Protein AF-A0A7G7MGU1-F1 (afdb_monomer)

InterPro domains:
  IPR058593 ARB_07466-like, C-terminal domain [PF26571] (42-136)

Radius of gyration: 18.81 Å; Cα contacts (8 Å, |Δi|>4): 233; chains: 1; bounding box: 53×34×57 Å

Solvent-accessible surface area (backbone atoms only — not comparable to full-atom values): 7732 Å² total; per-residue (Å²): 136,53,77,65,59,58,51,50,57,49,53,53,49,53,52,51,51,51,52,53,49,53,53,50,53,49,52,50,38,16,56,49,26,53,65,57,72,57,71,38,42,85,68,30,39,73,67,48,42,56,40,50,48,51,54,26,22,76,59,34,32,80,45,45,47,22,58,42,100,64,86,77,94,58,44,21,69,75,11,29,24,38,37,40,43,37,52,71,78,55,36,57,62,49,50,51,51,49,60,78,38,19,84,83,50,45,42,51,34,39,34,43,66,39,27,38,29,66,82,86,54,80,40,84,53,79,88,64,80,45,57,70,70,26,23,62,54,25,39,35,40,31,42,60,136

Structure (mmCIF, N/CA/C/O backbone):
data_AF-A0A7G7MGU1-F1
#
_entry.id   AF-A0A7G7MGU1-F1
#
loop_
_atom_site.group_PDB
_atom_site.id
_atom_site.type_symbol
_atom_site.label_atom_id
_atom_site.label_alt_id
_atom_site.label_comp_id
_atom_site.label_asym_id
_atom_site.label_entity_id
_atom_site.label_seq_id
_atom_site.pdbx_PDB_ins_code
_atom_site.Cartn_x
_atom_site.Cartn_y
_atom_site.Cartn_z
_atom_site.occupancy
_atom_site.B_iso_or_equiv
_atom_site.auth_seq_id
_atom_site.auth_comp_id
_atom_site.auth_asym_id
_atom_site.auth_atom_id
_atom_site.pdbx_PDB_model_num
ATOM 1 N N . MET A 1 1 ? -35.091 -1.666 36.656 1.00 62.09 1 MET A N 1
ATOM 2 C CA . MET A 1 1 ? -33.717 -1.698 36.131 1.00 62.09 1 MET A CA 1
ATOM 3 C C . MET A 1 1 ? -32.799 -1.870 37.314 1.00 62.09 1 MET A C 1
ATOM 5 O O . MET A 1 1 ? -32.982 -1.204 38.328 1.00 62.09 1 MET A O 1
ATOM 9 N N . THR A 1 2 ? -31.935 -2.863 37.231 1.00 81.75 2 THR A N 1
ATOM 10 C CA . THR A 1 2 ? -30.908 -3.178 38.214 1.00 81.75 2 THR A CA 1
ATOM 11 C C . THR A 1 2 ? -29.668 -2.333 37.938 1.00 81.75 2 THR A C 1
ATOM 13 O O . THR A 1 2 ? -29.418 -1.943 36.799 1.00 81.75 2 THR A O 1
ATOM 16 N N . LEU A 1 3 ? -28.852 -2.112 38.969 1.00 77.50 3 LEU A N 1
ATOM 17 C CA . LEU A 1 3 ? -27.570 -1.413 38.837 1.00 77.50 3 LEU A CA 1
ATOM 18 C C . LEU A 1 3 ? -26.648 -2.056 37.779 1.00 77.50 3 LEU A C 1
ATOM 20 O O . LEU A 1 3 ? -25.832 -1.361 37.185 1.00 77.50 3 LEU A O 1
ATOM 24 N N . GLY A 1 4 ? -26.788 -3.363 37.524 1.00 84.75 4 GLY A N 1
ATOM 25 C CA . GLY A 1 4 ? -26.038 -4.074 36.484 1.00 84.75 4 GLY A CA 1
ATOM 26 C C . GLY A 1 4 ? -26.492 -3.734 35.061 1.00 84.75 4 GLY A C 1
ATOM 27 O O . GLY A 1 4 ? -25.652 -3.529 34.193 1.00 84.75 4 GLY A O 1
ATOM 28 N N . GLU A 1 5 ? -27.800 -3.595 34.828 1.00 87.12 5 GLU A N 1
ATOM 29 C CA . GLU A 1 5 ? -28.341 -3.187 33.519 1.00 87.12 5 GLU A CA 1
ATOM 30 C C . GLU A 1 5 ? -27.956 -1.736 33.181 1.00 87.12 5 GLU A C 1
ATOM 32 O O . GLU A 1 5 ? -27.625 -1.427 32.040 1.00 87.12 5 GLU A O 1
ATOM 37 N N . GLU A 1 6 ? -27.937 -0.846 34.179 1.00 84.56 6 GLU A N 1
ATOM 38 C CA . GLU A 1 6 ? -27.508 0.548 33.995 1.00 84.56 6 GLU A CA 1
ATOM 39 C C . GLU A 1 6 ? -26.000 0.676 33.729 1.00 84.56 6 GLU A C 1
ATOM 41 O O . GLU A 1 6 ? -25.585 1.544 32.961 1.00 84.56 6 GLU A O 1
ATOM 46 N N . GLN A 1 7 ? -25.172 -0.174 34.346 1.00 87.50 7 GLN A N 1
ATOM 47 C CA . GLN A 1 7 ? -23.732 -0.224 34.070 1.00 87.50 7 GLN A CA 1
ATOM 48 C C . GLN A 1 7 ? -23.443 -0.765 32.670 1.00 87.50 7 GLN A C 1
ATOM 50 O O . GLN A 1 7 ? -22.620 -0.188 31.962 1.00 87.50 7 GLN A O 1
ATOM 55 N N . GLN A 1 8 ? -24.150 -1.815 32.249 1.00 89.88 8 GLN A N 1
ATOM 56 C CA . GLN A 1 8 ? -24.001 -2.376 30.910 1.00 89.88 8 GLN A CA 1
ATOM 57 C C . GLN A 1 8 ? -24.387 -1.357 29.828 1.00 89.88 8 GLN A C 1
ATOM 59 O O . GLN A 1 8 ? -23.616 -1.133 28.901 1.00 89.88 8 GLN A O 1
ATOM 64 N N . ALA A 1 9 ? -25.522 -0.669 29.982 1.00 89.31 9 ALA A N 1
ATOM 65 C CA . ALA A 1 9 ? -25.958 0.336 29.012 1.00 89.31 9 ALA A CA 1
ATOM 66 C C . ALA A 1 9 ? -24.961 1.503 28.867 1.00 89.31 9 ALA A C 1
ATOM 68 O O . ALA A 1 9 ? -24.797 2.050 27.778 1.00 89.31 9 ALA A O 1
ATOM 69 N N . ARG A 1 10 ? -24.271 1.885 29.953 1.00 91.81 10 ARG A N 1
ATOM 70 C CA . ARG A 1 10 ? -23.209 2.904 29.905 1.00 91.81 10 ARG A CA 1
ATOM 71 C C . ARG A 1 10 ? -21.971 2.404 29.168 1.00 91.81 10 ARG A C 1
ATOM 73 O O . ARG A 1 10 ? -21.460 3.131 28.330 1.00 91.81 10 ARG A O 1
ATOM 80 N N . GLN A 1 11 ? -21.540 1.171 29.433 1.00 91.44 11 GLN A N 1
ATOM 81 C CA . GLN A 1 11 ? -20.396 0.570 28.742 1.00 91.44 11 GLN A CA 1
ATOM 82 C C . GLN A 1 11 ? -20.648 0.428 27.237 1.00 91.44 11 GLN A C 1
ATOM 84 O O . GLN A 1 11 ? -19.766 0.716 26.435 1.00 91.44 11 GLN A O 1
ATOM 89 N N . GLU A 1 12 ? -21.857 0.028 26.842 1.00 92.31 12 GLU A N 1
ATOM 90 C CA . GLU A 1 12 ? -22.245 -0.063 25.430 1.00 92.31 12 GLU A CA 1
ATOM 91 C C . GLU A 1 12 ? -22.270 1.317 24.754 1.00 92.31 12 GLU A C 1
ATOM 93 O O . GLU A 1 12 ? -21.811 1.451 23.620 1.00 92.31 12 GLU A O 1
ATOM 98 N N . ALA A 1 13 ? -22.749 2.354 25.449 1.00 89.88 13 ALA A N 1
ATOM 99 C CA . ALA A 1 13 ? -22.741 3.724 24.936 1.00 89.88 13 ALA A CA 1
ATOM 100 C C . ALA A 1 13 ? -21.317 4.286 24.788 1.00 89.88 13 ALA A C 1
ATOM 102 O O . ALA A 1 13 ? -21.002 4.874 23.756 1.00 89.88 13 ALA A O 1
ATOM 103 N N . GLU A 1 14 ? -20.449 4.059 25.777 1.00 93.12 14 GLU A N 1
ATOM 104 C CA . GLU A 1 14 ? -19.037 4.461 25.732 1.00 93.12 14 GLU A CA 1
ATOM 105 C C . GLU A 1 14 ? -18.284 3.741 24.602 1.00 93.12 14 GLU A C 1
ATOM 107 O O . GLU A 1 14 ? -17.536 4.372 23.858 1.00 93.12 14 GLU A O 1
ATOM 112 N N . ALA A 1 15 ? -18.524 2.438 24.412 1.00 91.25 15 ALA A N 1
ATOM 113 C CA . ALA A 1 15 ? -17.935 1.677 23.310 1.00 91.25 15 ALA A CA 1
ATOM 114 C C . ALA A 1 15 ? -18.427 2.163 21.936 1.00 91.25 15 ALA A C 1
ATOM 116 O O . ALA A 1 15 ? -17.639 2.252 20.995 1.00 91.25 15 ALA A O 1
ATOM 117 N N . ALA A 1 16 ? -19.713 2.506 21.811 1.00 90.81 16 ALA A N 1
ATOM 118 C CA . ALA A 1 16 ? -20.268 3.052 20.575 1.00 90.81 16 ALA A CA 1
ATOM 119 C C . ALA A 1 16 ? -19.703 4.445 20.251 1.00 90.81 16 ALA A C 1
ATOM 121 O O . ALA A 1 16 ? -19.433 4.739 19.086 1.00 90.81 16 ALA A O 1
ATOM 122 N N . GLU A 1 17 ? -19.498 5.292 21.262 1.00 90.19 17 GLU A N 1
ATOM 123 C CA . GLU A 1 17 ? -18.868 6.603 21.094 1.00 90.19 17 GLU A CA 1
ATOM 124 C C . GLU A 1 17 ? -17.395 6.471 20.686 1.00 90.19 17 GLU A C 1
ATOM 126 O O . GLU A 1 17 ? -16.969 7.136 19.743 1.00 90.19 17 GLU A O 1
ATOM 131 N N . ALA A 1 18 ? -16.647 5.557 21.315 1.00 90.06 18 ALA A N 1
ATOM 132 C CA . ALA A 1 18 ? -15.265 5.260 20.940 1.00 90.06 18 ALA A CA 1
ATOM 133 C C . ALA A 1 18 ? -15.160 4.758 19.490 1.00 90.06 18 ALA A C 1
ATOM 135 O O . ALA A 1 18 ? -14.387 5.305 18.708 1.00 90.06 18 ALA A O 1
ATOM 136 N N . ALA A 1 19 ? -16.003 3.800 19.089 1.00 88.88 19 ALA A N 1
ATOM 137 C CA . ALA A 1 19 ? -16.029 3.297 17.715 1.00 88.88 19 ALA A CA 1
ATOM 138 C C . ALA A 1 19 ? -16.399 4.392 16.695 1.00 88.88 19 ALA A C 1
ATOM 140 O O . ALA A 1 19 ? -15.856 4.442 15.592 1.00 88.88 19 ALA A O 1
ATOM 141 N N . ALA A 1 20 ? -17.314 5.298 17.055 1.00 88.75 20 ALA A N 1
ATOM 142 C CA . ALA A 1 20 ? -17.668 6.430 16.204 1.00 88.75 20 ALA A CA 1
ATOM 143 C C . ALA A 1 20 ? -16.529 7.456 16.086 1.00 88.75 20 ALA A C 1
ATOM 145 O O . ALA A 1 20 ? -16.387 8.075 15.029 1.00 88.75 20 ALA A O 1
ATOM 146 N N . ALA A 1 21 ? -15.734 7.651 17.141 1.00 89.31 21 ALA A N 1
ATOM 147 C CA . ALA A 1 21 ? -14.552 8.506 17.106 1.00 89.31 21 ALA A CA 1
ATOM 148 C C . ALA A 1 21 ? -13.460 7.901 16.210 1.00 89.31 21 ALA A C 1
ATOM 150 O O . ALA A 1 21 ? -12.982 8.582 15.307 1.00 89.31 21 ALA A O 1
ATOM 151 N N . GLU A 1 22 ? -13.159 6.609 16.371 1.00 86.38 22 GLU A N 1
ATOM 152 C CA . GLU A 1 22 ? -12.195 5.888 15.527 1.00 86.38 22 GLU A CA 1
ATOM 153 C C . GLU A 1 22 ? -12.582 5.934 14.041 1.00 86.38 22 GLU A C 1
ATOM 155 O O . GLU A 1 22 ? -11.744 6.214 13.184 1.00 86.38 22 GLU A O 1
ATOM 160 N N . ALA A 1 23 ? -13.867 5.739 13.722 1.00 85.19 23 ALA A N 1
ATOM 161 C CA . ALA A 1 23 ? -14.356 5.816 12.345 1.00 85.19 23 ALA A CA 1
ATOM 162 C C . ALA A 1 23 ? -14.182 7.216 11.729 1.00 85.19 23 ALA A C 1
ATOM 164 O O . ALA A 1 23 ? -13.846 7.337 10.550 1.00 85.19 23 ALA A O 1
ATOM 165 N N . ARG A 1 24 ? -14.391 8.278 12.518 1.00 88.88 24 ARG A N 1
ATOM 166 C CA . ARG A 1 24 ? -14.170 9.662 12.066 1.00 88.88 24 ARG A CA 1
ATOM 167 C C . ARG A 1 24 ? -12.691 9.946 11.840 1.00 88.88 24 ARG A C 1
ATOM 169 O O . ARG A 1 24 ? -12.346 10.526 10.818 1.00 88.88 24 ARG A O 1
ATOM 176 N N . GLU A 1 25 ? -11.823 9.508 12.748 1.00 86.38 25 GLU A N 1
ATOM 177 C CA . GLU A 1 25 ? -10.373 9.646 12.584 1.00 86.38 25 GLU A CA 1
ATOM 178 C C . GLU A 1 25 ? -9.860 8.873 11.358 1.00 86.38 25 GLU A C 1
ATOM 180 O O . GLU A 1 25 ? -8.965 9.339 10.652 1.00 86.38 25 GLU A O 1
ATOM 185 N N . GLU A 1 26 ? -10.428 7.701 11.059 1.00 84.88 26 GLU A N 1
ATOM 186 C CA . GLU A 1 26 ? -10.117 6.955 9.839 1.00 84.88 26 GLU A CA 1
ATOM 187 C C . GLU A 1 26 ? -10.582 7.690 8.572 1.00 84.88 26 GLU A C 1
ATOM 189 O O . GLU A 1 26 ? -9.833 7.761 7.594 1.00 84.88 26 GLU A O 1
ATOM 194 N N . GLU A 1 27 ? -11.783 8.273 8.579 1.00 84.94 27 GLU A N 1
ATOM 195 C CA . GLU A 1 27 ? -12.283 9.098 7.474 1.00 84.94 27 GLU A CA 1
ATOM 196 C C . GLU A 1 27 ? -11.392 10.328 7.240 1.00 84.94 27 GLU A C 1
ATOM 198 O O . GLU A 1 27 ? -11.014 10.612 6.100 1.00 84.94 27 GLU A O 1
ATOM 203 N N . GLU A 1 28 ? -10.990 11.016 8.310 1.00 86.06 28 GLU A N 1
ATOM 204 C CA . GLU A 1 28 ? -10.070 12.153 8.244 1.00 86.06 28 GLU A CA 1
ATOM 205 C C . GLU A 1 28 ? -8.685 11.744 7.721 1.00 86.06 28 GLU A C 1
ATOM 207 O O . GLU A 1 28 ? -8.139 12.429 6.852 1.00 86.06 28 GLU A O 1
ATOM 212 N N . ARG A 1 29 ? -8.132 10.601 8.161 1.00 86.38 29 ARG A N 1
ATOM 213 C CA . ARG A 1 29 ? -6.883 10.046 7.602 1.00 86.38 29 ARG A CA 1
ATOM 214 C C . ARG A 1 29 ? -7.004 9.759 6.113 1.00 86.38 29 ARG A C 1
ATOM 216 O O . ARG A 1 29 ? -6.131 10.155 5.344 1.00 86.38 29 ARG A O 1
ATOM 223 N N . ARG A 1 30 ? -8.089 9.110 5.679 1.00 88.75 30 ARG A N 1
ATOM 224 C CA . ARG A 1 30 ? -8.346 8.846 4.252 1.00 88.75 30 ARG A CA 1
ATOM 225 C C . ARG A 1 30 ? -8.404 10.151 3.461 1.00 88.75 30 ARG A C 1
ATOM 227 O O . ARG A 1 30 ? -7.695 10.286 2.464 1.00 88.75 30 ARG A O 1
ATOM 234 N N . ALA A 1 31 ? -9.148 11.145 3.942 1.00 85.19 31 ALA A N 1
ATOM 235 C CA . ALA A 1 31 ? -9.228 12.458 3.305 1.00 85.19 31 ALA A CA 1
ATOM 236 C C . ALA A 1 31 ? -7.860 13.167 3.226 1.00 85.19 31 ALA A C 1
ATOM 238 O O . ALA A 1 31 ? -7.505 13.697 2.172 1.00 85.19 31 ALA A O 1
ATOM 239 N N . SER A 1 32 ? -7.072 13.135 4.305 1.00 86.06 32 SER A N 1
ATOM 240 C CA . SER A 1 32 ? -5.721 13.709 4.352 1.00 86.06 32 SER A CA 1
ATOM 241 C C . SER A 1 32 ? -4.766 13.005 3.382 1.00 86.06 32 SER A C 1
ATOM 243 O O . SER A 1 32 ? -4.114 13.660 2.570 1.00 86.06 32 SER A O 1
ATOM 245 N N . SER A 1 33 ? -4.750 11.669 3.385 1.00 85.81 33 SER A N 1
ATOM 246 C CA . SER A 1 33 ? -3.908 10.867 2.488 1.00 85.81 33 SER A CA 1
ATOM 247 C C . SER A 1 33 ? -4.231 11.109 1.008 1.00 85.81 33 SER A C 1
ATOM 249 O O . SER A 1 33 ? -3.332 11.163 0.169 1.00 85.81 33 SER A O 1
ATOM 251 N N . CYS A 1 34 ? -5.503 11.350 0.671 1.00 85.06 34 CYS A N 1
ATOM 252 C CA . CYS A 1 34 ? -5.896 11.776 -0.669 1.00 85.06 34 CYS A CA 1
ATOM 253 C C . CYS A 1 34 ? -5.346 13.150 -1.044 1.00 85.06 34 CYS A C 1
ATOM 255 O O . CYS A 1 34 ? -5.003 13.385 -2.202 1.00 85.06 34 CYS A O 1
ATOM 257 N N . ALA A 1 35 ? -5.274 14.061 -0.076 1.00 84.25 35 ALA A N 1
ATOM 258 C CA . ALA A 1 35 ? -4.794 15.420 -0.276 1.00 84.25 35 ALA A CA 1
ATOM 259 C C . ALA A 1 35 ? -3.257 15.529 -0.301 1.00 84.25 35 ALA A C 1
ATOM 261 O O . ALA A 1 35 ? -2.743 16.599 -0.624 1.00 84.25 35 ALA A O 1
ATOM 262 N N . ALA A 1 36 ? -2.519 14.446 -0.022 1.00 80.69 36 ALA 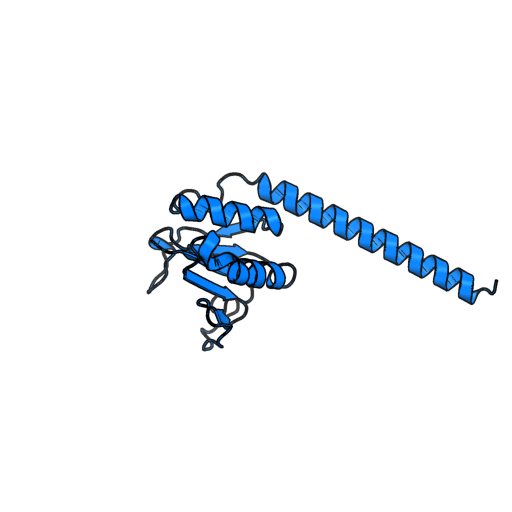A N 1
ATOM 263 C CA . ALA A 1 36 ? -1.054 14.422 0.078 1.00 80.69 36 ALA A CA 1
ATOM 264 C C . ALA A 1 36 ? -0.293 14.626 -1.255 1.00 80.69 36 ALA A C 1
ATOM 266 O O . ALA A 1 36 ? 0.926 14.470 -1.306 1.00 80.69 36 ALA A O 1
ATOM 267 N N . GLY A 1 37 ? -0.978 14.991 -2.344 1.00 82.94 37 GLY A N 1
ATOM 268 C CA . GLY A 1 37 ? -0.341 15.365 -3.611 1.00 82.94 37 GLY A CA 1
ATOM 269 C C . GLY A 1 37 ? 0.398 14.209 -4.288 1.00 82.94 37 GLY A C 1
ATOM 270 O O . GLY A 1 37 ? -0.047 13.065 -4.235 1.00 82.94 37 GLY A O 1
ATOM 271 N N . ASP A 1 38 ? 1.516 14.499 -4.941 1.00 84.50 38 ASP A N 1
ATOM 272 C CA . ASP A 1 38 ? 2.318 13.561 -5.739 1.00 84.50 38 ASP A CA 1
ATOM 273 C C . ASP A 1 38 ? 3.505 12.947 -4.978 1.00 84.50 38 ASP A C 1
ATOM 275 O O . ASP A 1 38 ? 4.296 12.216 -5.571 1.00 84.50 38 ASP A O 1
ATOM 279 N N . SER A 1 39 ? 3.623 13.193 -3.669 1.00 87.19 39 SER A N 1
ATOM 280 C CA . SER A 1 39 ? 4.709 12.638 -2.854 1.00 87.19 39 SER A CA 1
ATOM 281 C C . SER A 1 39 ? 4.734 11.108 -2.916 1.00 87.19 39 SER A C 1
ATOM 283 O O . SER A 1 39 ? 3.742 10.454 -2.584 1.00 87.19 39 SER A O 1
ATOM 285 N N . GLY A 1 40 ? 5.872 10.549 -3.337 1.00 85.62 40 GLY A N 1
ATOM 286 C CA . GLY A 1 40 ? 6.056 9.113 -3.562 1.00 85.62 40 GLY A CA 1
ATOM 287 C C . GLY A 1 40 ? 5.740 8.642 -4.987 1.00 85.62 40 GLY A C 1
ATOM 288 O O . GLY A 1 40 ? 6.046 7.495 -5.317 1.00 85.62 40 GLY A O 1
ATOM 289 N N . PHE A 1 41 ? 5.173 9.506 -5.836 1.00 91.06 41 PHE A N 1
ATOM 290 C CA . PHE A 1 41 ? 4.750 9.219 -7.213 1.00 91.06 41 PHE A CA 1
ATOM 291 C C . PHE A 1 41 ? 5.523 10.016 -8.276 1.00 91.06 41 PHE A C 1
ATOM 293 O O . PHE A 1 41 ? 5.269 9.867 -9.467 1.00 91.06 41 PHE A O 1
ATOM 300 N N . GLU A 1 42 ? 6.483 10.855 -7.894 1.00 88.12 42 GLU A N 1
ATOM 301 C CA . GLU A 1 42 ? 7.051 11.907 -8.752 1.00 88.12 42 GLU A CA 1
ATOM 302 C C . GLU A 1 42 ? 7.723 11.384 -10.033 1.00 88.12 42 GLU A C 1
ATOM 304 O O . GLU A 1 42 ? 7.890 12.120 -11.005 1.00 88.12 42 GLU A O 1
ATOM 309 N N . THR A 1 43 ? 8.151 10.121 -10.033 1.00 89.31 43 THR A N 1
ATOM 310 C CA . THR A 1 43 ? 8.880 9.498 -11.149 1.00 89.31 43 THR A CA 1
ATOM 311 C C . THR A 1 43 ? 8.371 8.102 -11.513 1.00 89.31 43 THR A C 1
ATOM 313 O O . THR A 1 43 ? 9.014 7.408 -12.300 1.00 89.31 43 THR A O 1
ATOM 316 N N . VAL A 1 44 ? 7.227 7.678 -10.964 1.00 92.62 44 VAL A N 1
ATOM 317 C CA . VAL A 1 44 ? 6.607 6.405 -11.363 1.00 92.62 44 VAL A CA 1
ATOM 318 C C . VAL A 1 44 ? 5.901 6.545 -12.714 1.00 92.62 44 VAL A C 1
ATOM 320 O O . VAL A 1 44 ? 5.663 7.653 -13.201 1.00 92.62 44 VAL A O 1
ATOM 323 N N . GLN A 1 45 ? 5.583 5.420 -13.350 1.00 92.75 45 GLN A N 1
ATOM 324 C CA . GLN A 1 45 ? 4.837 5.439 -14.605 1.00 92.75 45 GLN A CA 1
ATOM 325 C C . GLN A 1 45 ? 3.407 5.985 -14.406 1.00 92.75 45 GLN A C 1
ATOM 327 O O . GLN A 1 45 ? 2.822 5.779 -13.344 1.00 92.75 45 GLN A O 1
ATOM 332 N N . PRO A 1 46 ? 2.786 6.628 -15.417 1.00 88.00 46 PRO A N 1
ATOM 333 C CA . PRO A 1 46 ? 1.469 7.253 -15.255 1.00 88.00 46 PRO A CA 1
ATOM 334 C C . PRO A 1 46 ? 0.373 6.320 -14.716 1.00 88.00 46 PRO A C 1
ATOM 336 O O . PRO A 1 46 ? -0.357 6.706 -13.809 1.00 88.00 46 PRO A O 1
ATOM 339 N N . GLY A 1 47 ? 0.292 5.078 -15.213 1.00 88.25 47 GLY A N 1
ATOM 340 C CA . GLY A 1 47 ? -0.693 4.099 -14.726 1.00 88.25 47 GLY A CA 1
ATOM 341 C C . GLY A 1 47 ? -0.484 3.702 -13.259 1.00 88.25 47 GLY A C 1
ATOM 342 O O . GLY A 1 47 ? -1.449 3.456 -12.537 1.00 88.25 47 GLY A O 1
ATOM 343 N N . VAL A 1 48 ? 0.767 3.729 -12.790 1.00 95.62 48 VAL A N 1
ATOM 344 C CA . VAL A 1 48 ? 1.132 3.458 -11.391 1.00 95.62 48 VAL A CA 1
ATOM 345 C C . VAL A 1 48 ? 0.673 4.591 -10.479 1.00 95.62 48 VAL A C 1
ATOM 347 O O . VAL A 1 48 ? 0.195 4.328 -9.376 1.00 95.62 48 VAL A O 1
ATOM 350 N N . THR A 1 49 ? 0.758 5.844 -10.935 1.00 94.06 49 THR A N 1
ATOM 351 C CA . THR A 1 49 ? 0.261 7.002 -10.178 1.00 94.06 49 THR A CA 1
ATOM 352 C C . THR A 1 49 ? -1.241 6.907 -9.924 1.00 94.06 49 THR A C 1
ATOM 354 O O . THR A 1 49 ? -1.676 7.139 -8.794 1.00 94.06 49 THR A O 1
ATOM 357 N N . ASP A 1 50 ? -2.033 6.532 -10.930 1.00 93.12 50 ASP A N 1
ATOM 358 C CA . ASP A 1 50 ? -3.492 6.437 -10.795 1.00 93.12 50 ASP A CA 1
ATOM 359 C C . ASP A 1 50 ? -3.892 5.330 -9.807 1.00 93.12 50 ASP A C 1
ATOM 361 O O . ASP A 1 50 ? -4.624 5.581 -8.842 1.00 93.12 50 ASP A O 1
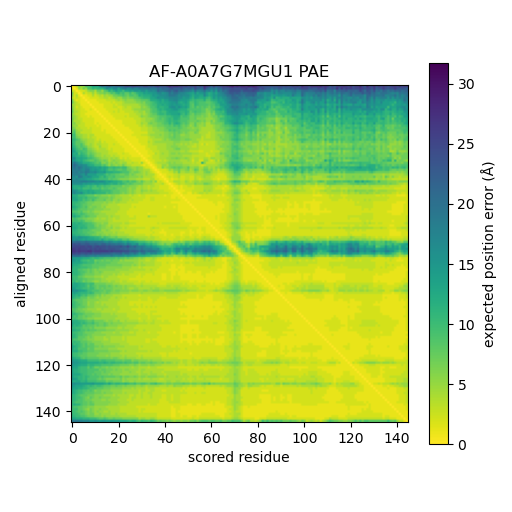ATOM 365 N N . ALA A 1 51 ? -3.357 4.119 -9.989 1.00 95.69 51 ALA A N 1
ATOM 366 C CA . ALA A 1 51 ? -3.634 2.994 -9.099 1.00 95.69 51 ALA A CA 1
ATOM 367 C C . ALA A 1 51 ? -3.120 3.244 -7.672 1.00 95.69 51 ALA A C 1
ATOM 369 O O . ALA A 1 51 ? -3.823 3.000 -6.689 1.00 95.69 51 ALA A O 1
ATOM 370 N N . GLY A 1 52 ? -1.909 3.785 -7.547 1.00 95.75 52 GLY A N 1
ATOM 371 C CA . GLY A 1 52 ? -1.308 4.134 -6.269 1.00 95.75 52 GLY A CA 1
ATOM 372 C C . GLY A 1 52 ? -2.071 5.222 -5.521 1.00 95.75 52 GLY A C 1
ATOM 373 O O . GLY A 1 52 ? -2.252 5.110 -4.309 1.00 95.75 52 GLY A O 1
ATOM 374 N N . THR A 1 53 ? -2.583 6.233 -6.229 1.00 94.62 53 THR A N 1
ATOM 375 C CA . THR A 1 53 ? -3.435 7.272 -5.635 1.00 94.62 53 THR A CA 1
ATOM 376 C C . THR A 1 53 ? -4.727 6.672 -5.100 1.00 94.62 53 THR A C 1
ATOM 378 O O . THR A 1 53 ? -5.121 7.000 -3.982 1.00 94.62 53 THR A O 1
ATOM 381 N N . GLU A 1 54 ? -5.363 5.762 -5.848 1.00 95.31 54 GLU A N 1
ATOM 382 C CA . GLU A 1 54 ? -6.574 5.072 -5.394 1.00 95.31 54 GLU A CA 1
ATOM 383 C C . GLU A 1 54 ? -6.323 4.284 -4.100 1.00 95.31 54 GLU A C 1
ATOM 385 O O . GLU A 1 54 ? -7.070 4.438 -3.129 1.00 95.31 54 GLU A O 1
ATOM 390 N N . LEU A 1 55 ? -5.261 3.473 -4.068 1.00 96.88 55 LEU A N 1
ATOM 391 C CA . LEU A 1 55 ? -4.896 2.675 -2.895 1.00 96.88 55 LEU A CA 1
ATOM 392 C C . LEU A 1 55 ? -4.555 3.568 -1.696 1.00 96.88 55 LEU A C 1
ATOM 394 O O . LEU A 1 55 ? -5.074 3.349 -0.600 1.00 96.88 55 LEU A O 1
ATOM 398 N N . ARG A 1 56 ? -3.747 4.612 -1.913 1.00 95.62 56 ARG A N 1
ATOM 399 C CA . ARG A 1 56 ? -3.365 5.575 -0.875 1.00 95.62 56 ARG A CA 1
ATOM 400 C C . ARG A 1 56 ? -4.596 6.209 -0.232 1.00 95.62 56 ARG A C 1
ATOM 402 O O . ARG A 1 56 ? -4.767 6.135 0.981 1.00 95.62 56 ARG A O 1
ATOM 409 N N . CYS A 1 57 ? -5.472 6.753 -1.074 1.00 94.06 57 CYS A N 1
ATOM 410 C CA . CYS A 1 57 ? -6.725 7.393 -0.695 1.00 94.06 57 CYS A CA 1
ATOM 411 C C . CYS A 1 57 ? -7.653 6.487 0.110 1.00 94.06 57 CYS A C 1
ATOM 413 O O . CYS A 1 57 ? -8.166 6.861 1.164 1.00 94.06 57 CYS A O 1
ATOM 415 N N . ARG A 1 58 ? -7.915 5.291 -0.425 1.00 94.19 58 ARG A N 1
ATOM 416 C CA . ARG A 1 58 ? -8.912 4.371 0.123 1.00 94.19 58 ARG A CA 1
ATOM 417 C C . ARG A 1 58 ? -8.537 3.896 1.520 1.00 94.19 58 A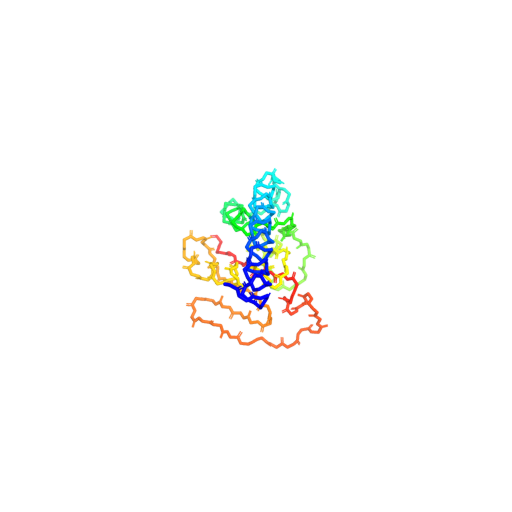RG A C 1
ATOM 419 O O . ARG A 1 58 ? -9.429 3.692 2.340 1.00 94.19 58 ARG A O 1
ATOM 426 N N . PHE A 1 59 ? -7.244 3.725 1.774 1.00 95.44 59 PHE A N 1
ATOM 427 C CA . PHE A 1 59 ? -6.742 3.106 2.997 1.00 95.44 59 PHE A CA 1
ATOM 428 C C . PHE A 1 59 ? -6.011 4.074 3.927 1.00 95.44 59 PHE A C 1
ATOM 430 O O . PHE A 1 59 ? -5.502 3.639 4.953 1.00 95.44 59 PHE A O 1
ATOM 437 N N . GLY A 1 60 ? -5.991 5.377 3.631 1.00 94.56 60 GLY A N 1
ATOM 438 C CA . GLY A 1 60 ? -5.393 6.352 4.544 1.00 94.56 60 GLY A CA 1
ATOM 439 C C . GLY A 1 60 ? -3.881 6.184 4.679 1.00 94.56 60 GLY A C 1
ATOM 440 O O . GLY A 1 60 ? -3.368 6.258 5.791 1.00 94.56 60 GLY A O 1
ATOM 441 N N . VAL A 1 61 ? -3.183 5.881 3.580 1.00 95.06 61 VAL A N 1
ATOM 442 C CA . VAL A 1 61 ? -1.729 5.655 3.598 1.00 95.06 61 VAL A CA 1
ATOM 443 C C . VAL A 1 61 ? -1.005 6.995 3.507 1.00 95.06 61 VAL A C 1
ATOM 445 O O . VAL A 1 61 ? -1.073 7.677 2.489 1.00 95.06 61 VAL A O 1
ATOM 448 N N . ASP A 1 62 ? -0.274 7.371 4.551 1.00 92.25 62 ASP A N 1
ATOM 449 C CA . ASP A 1 62 ? 0.409 8.670 4.588 1.00 92.25 62 ASP A CA 1
ATOM 450 C C . ASP A 1 62 ? 1.717 8.682 3.788 1.00 92.25 62 ASP A C 1
ATOM 452 O O . ASP A 1 62 ? 2.109 9.707 3.235 1.00 92.25 62 ASP A O 1
ATOM 456 N N . THR A 1 63 ? 2.422 7.549 3.741 1.00 94.75 63 THR A N 1
ATOM 457 C CA . THR A 1 63 ? 3.745 7.446 3.113 1.00 94.75 63 THR A CA 1
ATOM 458 C C . THR A 1 63 ? 3.752 6.368 2.042 1.00 94.75 63 THR A C 1
ATOM 460 O O . THR A 1 63 ? 3.430 5.209 2.301 1.00 94.75 63 THR A O 1
ATOM 463 N N . VAL A 1 64 ? 4.170 6.760 0.841 1.00 96.00 64 VAL A N 1
ATOM 464 C CA . VAL A 1 64 ? 4.354 5.867 -0.302 1.00 96.00 64 VAL A CA 1
ATOM 465 C C . VAL A 1 64 ? 5.775 6.032 -0.827 1.00 96.00 64 VAL A C 1
ATOM 467 O O . VAL A 1 64 ? 6.262 7.154 -0.965 1.00 96.00 64 VAL A O 1
ATOM 470 N N . TYR A 1 65 ? 6.439 4.920 -1.136 1.00 94.56 65 TYR A N 1
ATOM 471 C CA . TYR A 1 65 ? 7.731 4.929 -1.817 1.00 94.56 65 TYR A CA 1
ATOM 472 C C . TYR A 1 65 ? 7.608 4.328 -3.218 1.00 94.56 65 TYR A C 1
ATOM 474 O O . TYR A 1 65 ? 7.413 3.122 -3.363 1.00 94.56 65 TYR A O 1
ATOM 482 N N . GLY A 1 66 ? 7.754 5.170 -4.243 1.00 93.38 66 GLY A N 1
ATOM 483 C CA . GLY A 1 66 ? 7.834 4.768 -5.648 1.00 93.38 66 GLY A CA 1
ATOM 484 C C . GLY A 1 66 ? 9.263 4.469 -6.089 1.00 93.38 66 GLY A C 1
ATOM 485 O O . GLY A 1 66 ? 9.896 3.541 -5.584 1.00 93.38 66 GLY A O 1
ATOM 486 N N . VAL A 1 67 ? 9.799 5.242 -7.038 1.00 90.31 67 VAL A N 1
ATOM 487 C CA . VAL A 1 67 ? 11.145 4.993 -7.575 1.00 90.31 67 VAL A CA 1
ATOM 488 C C . VAL A 1 67 ? 12.205 5.087 -6.483 1.00 90.31 67 VAL A C 1
ATOM 490 O O . VAL A 1 67 ? 12.376 6.108 -5.820 1.00 90.31 67 VAL A O 1
ATOM 493 N N . ALA A 1 68 ? 12.978 4.016 -6.344 1.00 81.38 68 ALA A N 1
ATOM 494 C CA . ALA A 1 68 ? 14.116 3.942 -5.447 1.00 81.38 68 ALA A CA 1
ATOM 495 C C . ALA A 1 68 ? 15.248 3.164 -6.122 1.00 81.38 68 ALA A C 1
ATOM 497 O O . ALA A 1 68 ? 15.012 2.150 -6.781 1.00 81.38 68 ALA A O 1
ATOM 498 N N . GLY A 1 69 ? 16.490 3.615 -5.929 1.00 70.50 69 GLY A N 1
ATOM 499 C CA . GLY A 1 69 ? 17.680 2.889 -6.372 1.00 70.50 69 GLY A CA 1
ATOM 500 C C . GLY A 1 69 ? 17.869 1.612 -5.554 1.00 70.50 69 GLY A C 1
ATOM 501 O O . GLY A 1 69 ? 18.583 1.620 -4.554 1.00 70.50 69 GLY A O 1
ATOM 502 N N . ARG A 1 70 ? 17.204 0.525 -5.955 1.00 72.06 70 ARG A N 1
ATOM 503 C CA . ARG A 1 70 ? 17.272 -0.792 -5.306 1.00 72.06 70 ARG A CA 1
ATOM 504 C C . ARG A 1 70 ? 18.058 -1.769 -6.179 1.00 72.06 70 ARG A C 1
ATOM 506 O O . ARG A 1 70 ? 17.929 -1.762 -7.399 1.00 72.06 70 ARG A O 1
ATOM 513 N N . ALA A 1 71 ? 18.890 -2.599 -5.553 1.00 55.12 71 ALA A N 1
ATOM 514 C CA . ALA A 1 71 ? 19.612 -3.666 -6.243 1.00 55.12 71 ALA A CA 1
ATOM 515 C C . ALA A 1 71 ? 18.683 -4.867 -6.524 1.00 55.12 71 ALA A C 1
ATOM 517 O O . ALA A 1 71 ? 17.811 -5.167 -5.712 1.00 55.12 71 ALA A O 1
ATOM 518 N N . GLY A 1 72 ? 18.901 -5.585 -7.634 1.00 62.50 72 GLY A N 1
ATOM 519 C CA . GLY A 1 72 ? 18.176 -6.822 -7.978 1.00 62.50 72 GLY A CA 1
ATOM 520 C C . GLY A 1 72 ? 17.019 -6.640 -8.973 1.00 62.50 72 GLY A C 1
ATOM 521 O O . GLY A 1 72 ? 16.979 -5.660 -9.708 1.00 62.50 72 GLY A O 1
ATOM 522 N N . THR A 1 73 ? 16.087 -7.601 -9.010 1.00 64.50 73 THR A N 1
ATOM 523 C CA . THR A 1 73 ? 14.904 -7.656 -9.904 1.00 64.50 73 THR A CA 1
ATOM 524 C C . THR A 1 73 ? 13.738 -6.792 -9.408 1.00 64.50 73 THR A C 1
ATOM 526 O O . THR A 1 73 ? 12.582 -7.193 -9.491 1.00 64.50 73 THR A O 1
ATOM 529 N N . SER A 1 74 ? 14.034 -5.652 -8.788 1.00 83.12 74 SER A N 1
ATOM 530 C CA . SER A 1 74 ? 13.002 -4.760 -8.267 1.00 83.12 74 SER A CA 1
ATOM 531 C C . SER A 1 74 ? 12.367 -3.972 -9.412 1.00 83.12 74 SER A C 1
ATOM 533 O O . SER A 1 74 ? 13.099 -3.441 -10.242 1.00 83.12 74 SER A O 1
ATOM 535 N N . ASP A 1 75 ? 11.040 -3.840 -9.415 1.00 93.06 75 ASP A N 1
ATOM 536 C CA . ASP A 1 75 ? 10.305 -3.012 -10.385 1.00 93.06 75 ASP A CA 1
ATOM 537 C C . ASP A 1 75 ? 10.321 -1.505 -9.990 1.00 93.06 75 ASP A C 1
ATOM 539 O O . ASP A 1 75 ? 10.000 -0.630 -10.797 1.00 93.06 75 ASP A O 1
ATOM 543 N N . HIS A 1 76 ? 10.809 -1.157 -8.782 1.00 94.31 76 HIS A N 1
ATOM 544 C CA . HIS A 1 76 ? 10.928 0.237 -8.310 1.00 94.31 76 HIS A CA 1
ATOM 545 C C . HIS A 1 76 ? 11.811 1.131 -9.201 1.00 94.31 76 HIS A C 1
ATOM 547 O O . HIS A 1 76 ? 11.373 2.233 -9.523 1.00 94.31 76 HIS A O 1
ATOM 553 N N . PRO A 1 77 ? 13.030 0.735 -9.631 1.00 92.94 77 PRO A N 1
ATOM 554 C CA . PRO A 1 77 ? 13.870 1.585 -10.479 1.00 92.94 77 PRO A CA 1
ATOM 555 C C . PRO A 1 77 ? 13.235 1.922 -11.835 1.00 92.94 77 PRO A C 1
ATOM 557 O O . PRO A 1 77 ? 13.594 2.935 -12.428 1.00 92.94 77 PRO A O 1
ATOM 560 N N . ALA A 1 78 ? 12.308 1.087 -12.317 1.00 92.56 78 ALA A N 1
ATOM 561 C CA . ALA A 1 78 ? 11.564 1.303 -13.557 1.00 92.56 78 ALA A CA 1
ATOM 562 C C . ALA A 1 78 ? 10.288 2.145 -13.362 1.00 92.56 78 ALA A C 1
ATOM 564 O O . ALA A 1 78 ? 9.573 2.401 -14.328 1.00 92.56 78 ALA A O 1
ATOM 565 N N . GLY A 1 79 ? 9.982 2.562 -12.127 1.00 94.50 79 GLY A N 1
ATOM 566 C CA . GLY A 1 79 ? 8.738 3.264 -11.814 1.00 94.50 79 GLY A CA 1
ATOM 567 C C . GLY A 1 79 ? 7.500 2.374 -11.885 1.00 94.50 79 GLY A C 1
ATOM 568 O O . GLY A 1 79 ? 6.409 2.897 -12.078 1.00 94.50 79 GLY A O 1
ATOM 569 N N . LEU A 1 80 ? 7.676 1.057 -11.738 1.00 96.12 80 LEU A N 1
ATOM 570 C CA . LEU A 1 80 ? 6.637 0.028 -11.840 1.00 96.12 80 LEU A CA 1
ATOM 571 C C . LEU A 1 80 ? 6.311 -0.625 -10.491 1.00 96.12 80 LEU A C 1
ATOM 573 O O . LEU A 1 80 ? 5.747 -1.713 -10.449 1.00 96.12 80 LEU A O 1
ATOM 577 N N . ALA A 1 81 ? 6.666 0.013 -9.375 1.00 96.75 81 ALA A N 1
ATOM 578 C CA . ALA A 1 81 ? 6.323 -0.491 -8.052 1.00 96.75 81 ALA A CA 1
ATOM 579 C C . ALA A 1 81 ? 6.127 0.617 -7.022 1.00 96.75 81 ALA A C 1
ATOM 581 O O . ALA A 1 81 ? 6.707 1.702 -7.131 1.00 96.75 81 ALA A O 1
ATOM 582 N N . LEU A 1 82 ? 5.335 0.291 -6.003 1.00 97.50 82 LEU A N 1
ATOM 583 C CA . LEU A 1 82 ? 5.043 1.128 -4.849 1.00 97.50 82 LEU A CA 1
ATOM 584 C C . LEU A 1 82 ? 5.154 0.303 -3.567 1.00 97.50 82 LEU A C 1
ATOM 586 O O . LEU A 1 82 ? 4.604 -0.795 -3.491 1.00 97.50 82 LEU A O 1
ATOM 590 N N . ASP A 1 83 ? 5.776 0.883 -2.542 1.00 97.50 83 ASP A N 1
ATOM 591 C CA . ASP A 1 83 ? 5.623 0.433 -1.158 1.00 97.50 83 ASP A CA 1
ATOM 592 C C . ASP A 1 83 ? 4.660 1.380 -0.444 1.00 97.50 83 ASP A C 1
ATOM 594 O O . ASP A 1 83 ? 4.950 2.569 -0.284 1.00 97.50 83 ASP A O 1
ATOM 598 N N . LEU A 1 84 ? 3.511 0.857 -0.023 1.00 97.81 84 LEU A N 1
ATOM 599 C CA . LEU A 1 84 ? 2.516 1.578 0.764 1.00 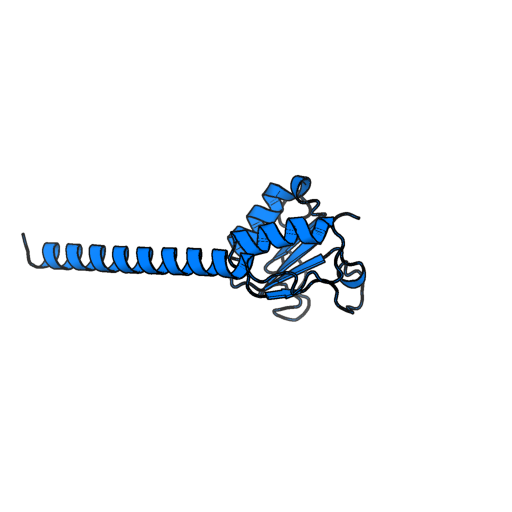97.81 84 LEU A CA 1
ATOM 600 C C . LEU A 1 84 ? 2.771 1.296 2.245 1.00 97.81 84 LEU A C 1
ATOM 602 O O . LEU A 1 84 ? 2.512 0.188 2.723 1.00 97.81 84 LEU A O 1
ATOM 606 N N . MET A 1 85 ? 3.314 2.285 2.957 1.00 97.19 85 MET A N 1
ATOM 607 C CA . MET A 1 85 ? 3.713 2.139 4.358 1.00 97.19 85 MET A CA 1
ATOM 608 C C . MET A 1 85 ? 2.476 2.136 5.249 1.00 97.19 85 MET A C 1
ATOM 610 O O . MET A 1 85 ? 1.775 3.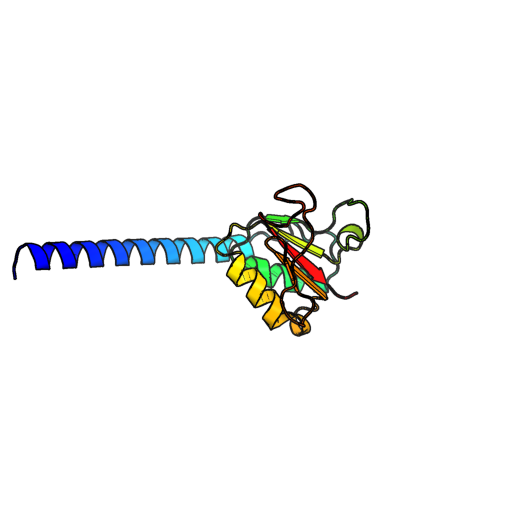144 5.351 1.00 97.19 85 MET A O 1
ATOM 614 N N . VAL A 1 86 ? 2.189 0.999 5.877 1.00 95.50 86 VAL A N 1
ATOM 615 C CA . VAL A 1 86 ? 0.937 0.802 6.606 1.00 95.50 86 VAL A CA 1
ATOM 616 C C . VAL A 1 86 ? 1.093 -0.265 7.683 1.00 95.50 86 VAL A C 1
ATOM 618 O O . VAL A 1 86 ? 1.765 -1.281 7.487 1.00 95.50 86 VAL A O 1
ATOM 621 N N . ASP A 1 87 ? 0.433 -0.042 8.817 1.00 92.38 87 ASP A N 1
ATOM 622 C CA . ASP A 1 87 ? 0.299 -1.044 9.868 1.00 92.38 87 ASP A CA 1
ATOM 623 C C . ASP A 1 87 ? -0.580 -2.222 9.420 1.00 92.38 87 ASP A C 1
ATOM 625 O O . ASP A 1 87 ? -1.134 -2.258 8.317 1.00 92.38 87 ASP A O 1
ATOM 629 N N . ARG A 1 88 ? -0.714 -3.230 10.291 1.00 92.31 88 ARG A N 1
ATOM 630 C CA . ARG A 1 88 ? -1.494 -4.432 9.974 1.00 92.31 88 ARG A CA 1
ATOM 631 C C . ARG A 1 88 ? -2.930 -4.116 9.560 1.00 92.31 88 ARG A C 1
ATOM 633 O O . ARG A 1 88 ? -3.408 -4.663 8.572 1.00 92.31 88 ARG A O 1
ATOM 640 N N . ASP A 1 89 ? -3.565 -3.220 10.298 1.00 90.06 89 ASP A N 1
ATOM 641 C CA . ASP A 1 89 ? -4.826 -2.607 9.919 1.00 90.06 89 ASP A CA 1
ATOM 642 C C . ASP A 1 89 ? -4.532 -1.137 9.596 1.00 90.06 89 ASP A C 1
ATOM 644 O O . ASP A 1 89 ? -4.024 -0.428 10.467 1.00 90.06 89 ASP A O 1
ATOM 648 N N . PRO A 1 90 ? -4.786 -0.664 8.362 1.00 93.94 90 PRO A N 1
ATOM 649 C CA . PRO A 1 90 ? -5.577 -1.306 7.303 1.00 93.94 90 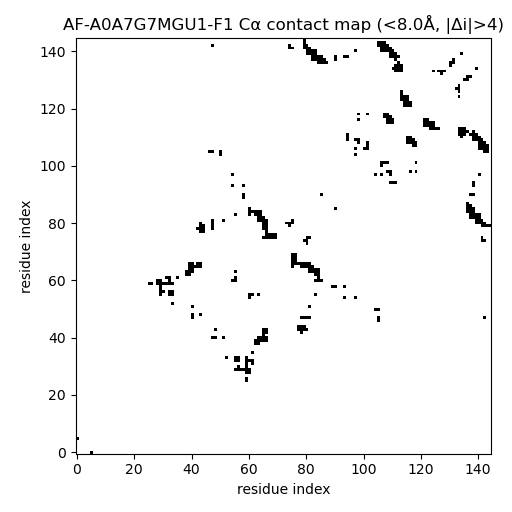PRO A CA 1
ATOM 650 C C . PRO A 1 90 ? -4.801 -2.172 6.283 1.00 93.94 90 PRO A C 1
ATOM 652 O O . PRO A 1 90 ? -5.380 -2.548 5.264 1.00 93.94 90 PRO A O 1
ATOM 655 N N . GLY A 1 91 ? -3.523 -2.503 6.500 1.00 97.19 91 GLY A N 1
ATOM 656 C CA . GLY A 1 91 ? -2.680 -3.199 5.513 1.00 97.19 91 GLY A CA 1
ATOM 657 C C . GLY A 1 91 ? -3.232 -4.520 4.961 1.00 97.19 91 GLY A C 1
ATOM 658 O O . GLY A 1 91 ? -3.107 -4.772 3.764 1.00 97.19 91 GLY A O 1
ATOM 659 N N . GLU A 1 92 ? -3.903 -5.331 5.781 1.00 97.69 92 GLU A N 1
ATOM 660 C CA . GLU A 1 92 ? -4.569 -6.556 5.316 1.00 97.69 92 GLU A CA 1
ATOM 661 C C . GLU A 1 92 ? -5.674 -6.240 4.295 1.00 97.69 92 GLU A C 1
ATOM 663 O O . GLU A 1 92 ? -5.714 -6.822 3.215 1.00 97.69 92 GLU A O 1
ATOM 668 N N . GLN A 1 93 ? -6.532 -5.262 4.598 1.00 97.94 93 GLN A N 1
ATOM 669 C CA . GLN A 1 93 ? -7.628 -4.852 3.713 1.00 97.94 93 GLN A CA 1
ATOM 670 C C . GLN A 1 93 ? -7.100 -4.240 2.411 1.00 97.94 93 GLN A C 1
ATOM 672 O O . GLN A 1 93 ? -7.669 -4.472 1.345 1.00 97.94 93 GLN A O 1
ATOM 677 N N . LEU A 1 94 ? -5.998 -3.489 2.491 1.00 98.50 94 LEU A N 1
ATOM 678 C CA . LEU A 1 94 ? -5.319 -2.925 1.328 1.00 98.50 94 LEU A CA 1
ATOM 679 C C . LEU A 1 94 ? -4.786 -4.032 0.416 1.00 98.50 94 LEU A C 1
ATOM 681 O O . LEU A 1 94 ? -5.069 -4.020 -0.781 1.00 98.50 94 LEU A O 1
ATOM 685 N N . ALA A 1 95 ? -4.053 -4.998 0.977 1.00 98.56 95 ALA A N 1
ATOM 686 C CA . ALA A 1 95 ? -3.472 -6.103 0.222 1.00 98.56 95 ALA A CA 1
ATOM 687 C C . ALA A 1 95 ? -4.544 -6.955 -0.473 1.00 98.56 95 ALA A C 1
ATOM 689 O O . ALA A 1 95 ? -4.411 -7.243 -1.662 1.00 98.56 95 ALA A O 1
ATOM 690 N N . GLU A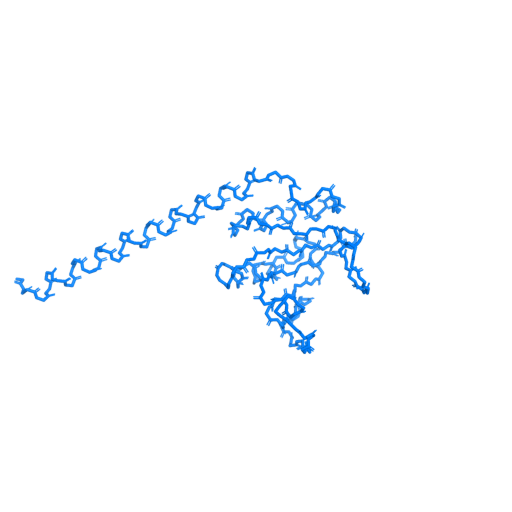 1 96 ? -5.622 -7.318 0.229 1.00 98.38 96 GLU A N 1
ATOM 691 C CA . GLU A 1 96 ? -6.710 -8.099 -0.373 1.00 98.38 96 GLU A CA 1
ATOM 692 C C . GLU A 1 96 ? -7.460 -7.288 -1.444 1.00 98.38 96 GLU A C 1
ATOM 694 O O . GLU A 1 96 ? -7.699 -7.800 -2.534 1.00 98.38 96 GLU A O 1
ATOM 699 N N . TYR A 1 97 ? -7.735 -5.997 -1.218 1.00 98.50 97 TYR A N 1
ATOM 700 C CA . TYR A 1 97 ? -8.353 -5.145 -2.243 1.00 98.50 97 TYR A CA 1
ATOM 701 C C . TYR A 1 97 ? -7.485 -5.021 -3.499 1.00 98.50 97 TYR A C 1
ATOM 703 O O . TYR A 1 97 ? -8.004 -5.069 -4.616 1.00 98.50 97 TYR A O 1
ATOM 711 N N . ALA A 1 98 ? -6.171 -4.861 -3.327 1.00 98.62 98 ALA A N 1
ATOM 712 C CA . ALA A 1 98 ? -5.227 -4.812 -4.435 1.00 98.62 98 ALA A CA 1
ATOM 713 C C . ALA A 1 98 ? -5.271 -6.115 -5.247 1.00 98.62 98 ALA A C 1
ATOM 715 O O . ALA A 1 98 ? -5.376 -6.049 -6.468 1.00 98.62 98 ALA A O 1
ATOM 716 N N . VAL A 1 99 ? -5.286 -7.274 -4.575 1.00 98.62 99 VAL A N 1
ATOM 717 C CA . VAL A 1 99 ? -5.429 -8.600 -5.201 1.00 98.62 99 VAL A CA 1
ATOM 718 C C . VAL A 1 99 ? -6.760 -8.745 -5.950 1.00 98.62 99 VAL A C 1
ATOM 720 O O . VAL A 1 99 ? -6.787 -9.173 -7.101 1.00 98.62 99 VAL A O 1
ATOM 723 N N . GLU A 1 100 ? -7.877 -8.358 -5.337 1.00 98.38 100 GLU A N 1
ATOM 724 C CA . GLU A 1 100 ? -9.210 -8.451 -5.951 1.00 98.38 100 GLU A CA 1
ATOM 725 C C . GLU A 1 100 ? -9.375 -7.545 -7.180 1.00 98.38 100 GLU A C 1
ATOM 727 O O . GLU A 1 100 ? -10.231 -7.791 -8.029 1.00 98.38 100 GLU A O 1
ATOM 732 N N . ASN A 1 101 ? -8.568 -6.485 -7.278 1.00 98.38 101 ASN A N 1
ATOM 733 C CA . ASN A 1 101 ? -8.644 -5.484 -8.339 1.00 98.38 101 ASN A CA 1
ATOM 734 C C . ASN A 1 101 ? -7.431 -5.507 -9.279 1.00 98.38 101 ASN A C 1
ATOM 736 O O . ASN A 1 101 ? -7.266 -4.552 -10.041 1.00 98.38 101 ASN A O 1
ATOM 740 N N . MET A 1 102 ? -6.606 -6.563 -9.251 1.00 98.00 102 MET A N 1
ATOM 741 C CA . MET A 1 102 ? -5.321 -6.593 -9.964 1.00 98.00 102 MET A CA 1
ATOM 742 C C . MET A 1 102 ? -5.451 -6.208 -11.437 1.00 98.00 102 MET A C 1
ATOM 744 O O . MET A 1 102 ? -4.804 -5.258 -11.874 1.00 98.00 102 MET A O 1
ATOM 748 N N . ASP A 1 103 ? -6.366 -6.855 -12.162 1.00 97.25 103 ASP A N 1
ATOM 749 C CA . ASP A 1 103 ? -6.591 -6.602 -13.590 1.00 97.25 103 ASP A CA 1
ATOM 750 C C . ASP A 1 103 ? -6.987 -5.145 -13.876 1.00 97.25 103 ASP A C 1
ATOM 752 O O . ASP A 1 103 ? -6.546 -4.544 -14.853 1.00 97.25 103 ASP A O 1
ATOM 756 N N . ARG A 1 104 ? -7.827 -4.554 -13.017 1.00 97.62 104 ARG A N 1
ATOM 757 C CA . ARG A 1 104 ? -8.318 -3.178 -13.191 1.00 97.62 104 ARG A CA 1
ATOM 758 C C . ARG A 1 104 ? -7.234 -2.147 -12.892 1.00 97.62 104 ARG A C 1
ATOM 760 O O . ARG A 1 104 ? -7.233 -1.080 -13.500 1.00 97.62 104 ARG A O 1
ATOM 767 N N . LEU A 1 105 ? -6.374 -2.447 -11.926 1.00 97.50 105 LEU A N 1
ATOM 768 C CA . LEU A 1 105 ? -5.312 -1.560 -11.458 1.00 97.50 105 LEU A CA 1
ATOM 769 C C . LEU A 1 105 ? -3.987 -1.772 -12.208 1.00 97.50 105 LEU A C 1
ATOM 771 O O . LEU A 1 105 ? -3.032 -1.053 -11.935 1.00 97.50 105 LEU A O 1
ATOM 775 N N . GLY A 1 106 ? -3.917 -2.740 -13.131 1.00 97.75 106 GLY A N 1
ATOM 776 C CA . GLY A 1 106 ? -2.683 -3.090 -13.839 1.00 97.75 106 GLY A CA 1
ATOM 777 C C . GLY A 1 106 ? -1.611 -3.666 -12.911 1.00 97.75 106 GLY A C 1
ATOM 778 O O . GLY A 1 106 ? -0.426 -3.412 -13.108 1.00 97.75 106 GLY A O 1
ATOM 779 N N . ILE A 1 107 ? -2.018 -4.378 -11.857 1.00 98.44 107 ILE A N 1
ATOM 780 C CA . ILE A 1 107 ? -1.107 -4.958 -10.867 1.00 98.44 107 ILE A CA 1
ATOM 781 C C . ILE A 1 107 ? -0.645 -6.330 -11.346 1.00 98.44 107 ILE A C 1
ATOM 783 O O . ILE A 1 107 ? -1.453 -7.225 -11.582 1.00 98.44 107 ILE A O 1
ATOM 787 N N . LYS A 1 108 ? 0.673 -6.500 -11.367 1.00 98.06 108 LYS A N 1
ATOM 788 C CA . LYS A 1 108 ? 1.380 -7.734 -11.704 1.00 98.06 108 LYS A CA 1
ATOM 789 C C . LYS A 1 108 ? 1.483 -8.688 -10.517 1.00 98.06 108 LYS A C 1
ATOM 791 O O . LYS A 1 108 ? 1.276 -9.892 -10.649 1.00 98.06 108 LYS A O 1
ATOM 796 N N . TYR A 1 109 ? 1.810 -8.162 -9.336 1.00 98.38 109 TYR A N 1
ATOM 797 C CA . TYR A 1 109 ? 1.780 -8.922 -8.085 1.00 98.38 109 TYR A CA 1
ATOM 798 C C . TYR A 1 109 ? 1.712 -8.014 -6.855 1.00 98.38 109 TYR A C 1
ATOM 800 O O . TYR A 1 109 ? 2.115 -6.848 -6.885 1.00 98.38 109 TYR A O 1
ATOM 808 N N . VAL A 1 110 ? 1.265 -8.595 -5.742 1.00 98.69 110 VAL A N 1
ATOM 809 C CA . VAL A 1 110 ? 1.256 -7.979 -4.410 1.00 98.69 110 VAL A CA 1
ATOM 810 C C . VAL A 1 110 ? 2.114 -8.810 -3.462 1.00 98.69 110 VAL A C 1
ATOM 812 O O . VAL A 1 110 ? 2.023 -10.037 -3.457 1.00 98.69 110 VAL A O 1
ATOM 815 N N . ILE A 1 111 ? 2.930 -8.155 -2.637 1.00 98.38 111 ILE A N 1
ATOM 816 C CA . ILE A 1 111 ? 3.654 -8.782 -1.530 1.00 98.38 111 ILE A CA 1
ATOM 817 C C . ILE A 1 111 ? 3.231 -8.114 -0.225 1.00 98.38 111 ILE A C 1
ATOM 819 O O . ILE A 1 111 ? 3.273 -6.892 -0.094 1.00 98.38 111 ILE A O 1
ATOM 823 N N . TYR A 1 112 ? 2.855 -8.921 0.760 1.00 98.56 112 TYR A N 1
ATOM 824 C CA . TYR A 1 112 ? 2.512 -8.435 2.090 1.00 98.56 112 TYR A CA 1
ATOM 825 C 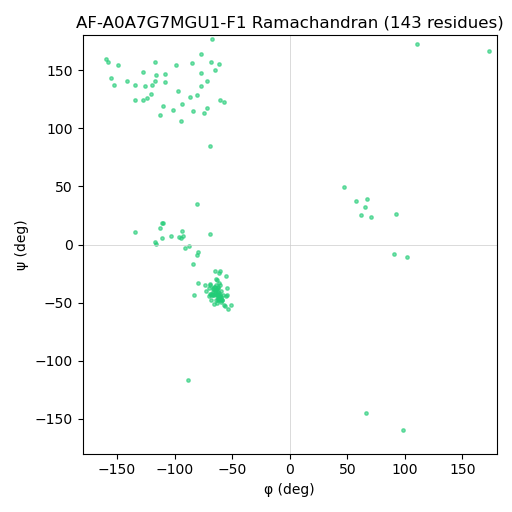C . TYR A 1 112 ? 2.773 -9.514 3.126 1.00 98.56 112 TYR A C 1
ATOM 827 O O . TYR A 1 112 ? 2.446 -10.668 2.895 1.00 98.56 112 TYR A O 1
ATOM 835 N N . ARG A 1 113 ? 3.348 -9.173 4.278 1.00 97.44 113 ARG A N 1
ATOM 836 C CA . ARG A 1 113 ? 3.578 -10.093 5.406 1.00 97.44 113 ARG A CA 1
ATOM 837 C C . ARG A 1 113 ? 4.190 -11.441 5.003 1.00 97.44 113 ARG A C 1
ATOM 839 O O . ARG A 1 113 ? 3.700 -12.498 5.402 1.00 97.44 113 ARG A O 1
ATOM 846 N N . GLN A 1 114 ? 5.260 -11.390 4.212 1.00 97.81 114 GLN A N 1
ATOM 847 C CA . GLN A 1 114 ? 6.020 -12.559 3.755 1.00 97.81 114 GLN A CA 1
ATOM 848 C C . GLN A 1 114 ? 5.215 -13.549 2.889 1.00 97.81 114 GLN A C 1
ATOM 850 O O . GLN A 1 114 ? 5.537 -14.737 2.808 1.00 97.81 114 GLN A O 1
ATOM 855 N N . ARG A 1 115 ? 4.173 -13.068 2.212 1.00 98.25 115 ARG A N 1
ATOM 856 C CA . ARG A 1 115 ? 3.444 -13.807 1.178 1.00 98.25 115 ARG A CA 1
ATOM 857 C C . ARG A 1 115 ? 3.353 -12.970 -0.093 1.00 98.25 115 ARG A C 1
ATOM 859 O O . ARG A 1 115 ? 3.296 -11.744 -0.023 1.00 98.25 115 ARG A O 1
ATOM 866 N N . ILE A 1 116 ? 3.339 -13.640 -1.236 1.00 98.50 116 ILE A N 1
ATOM 867 C CA . ILE A 1 116 ? 3.174 -13.044 -2.564 1.00 98.50 116 ILE A CA 1
ATOM 868 C C . ILE A 1 116 ? 1.878 -13.548 -3.195 1.00 98.50 116 ILE A C 1
ATOM 870 O O . ILE A 1 116 ? 1.489 -14.690 -2.969 1.00 98.50 116 ILE A O 1
ATOM 874 N N . ASN A 1 117 ? 1.210 -12.708 -3.978 1.00 98.62 117 ASN A N 1
ATOM 875 C CA . ASN A 1 117 ? 0.072 -13.096 -4.800 1.00 98.62 117 ASN A CA 1
ATOM 876 C C . ASN A 1 117 ? 0.221 -12.503 -6.201 1.00 98.62 117 ASN A C 1
ATOM 878 O O . ASN A 1 117 ? 0.386 -11.295 -6.360 1.00 98.62 117 ASN A O 1
ATOM 882 N N . THR A 1 118 ? 0.175 -13.372 -7.206 1.00 97.88 118 THR A N 1
ATOM 883 C CA . THR A 1 118 ? 0.310 -13.056 -8.638 1.00 97.88 118 THR A CA 1
ATOM 884 C C . THR A 1 118 ? -1.013 -13.247 -9.395 1.00 97.88 118 THR A C 1
ATOM 886 O O . THR A 1 118 ? -1.020 -13.410 -10.611 1.00 97.88 118 THR A O 1
ATOM 889 N N . GLY A 1 119 ? -2.140 -13.279 -8.675 1.00 96.25 119 GLY A N 1
ATOM 890 C CA . GLY A 1 119 ? -3.490 -13.495 -9.209 1.00 96.25 119 GLY A CA 1
ATOM 891 C C . GLY A 1 119 ? -4.029 -14.918 -9.006 1.00 96.25 119 GLY A C 1
ATOM 892 O O . GLY A 1 119 ? -5.221 -15.158 -9.181 1.00 96.25 119 GLY A O 1
ATOM 893 N N . SER A 1 120 ? -3.187 -15.871 -8.590 1.00 95.69 120 SER A N 1
ATOM 894 C CA . SER A 1 120 ? -3.574 -17.272 -8.335 1.00 95.69 120 SER A CA 1
ATOM 895 C C . SER A 1 120 ? -3.732 -17.630 -6.853 1.00 95.69 120 SER A C 1
ATOM 897 O O . SER A 1 120 ? -3.940 -18.799 -6.523 1.00 95.69 120 SER A O 1
ATOM 899 N N . GLY A 1 121 ? -3.655 -16.642 -5.960 1.00 97.50 121 GLY A N 1
ATOM 900 C CA . GLY A 1 121 ? -3.711 -16.833 -4.513 1.00 97.50 121 GLY A CA 1
ATOM 901 C C . GLY A 1 121 ? -2.372 -16.566 -3.827 1.00 97.50 121 GLY A C 1
ATOM 902 O O . GLY A 1 121 ? -1.353 -16.324 -4.469 1.00 97.50 121 GLY A O 1
ATOM 903 N N . TRP A 1 122 ? -2.401 -16.578 -2.495 1.00 98.50 122 TRP A N 1
ATOM 904 C CA . TRP A 1 122 ? -1.244 -16.261 -1.664 1.00 98.50 122 TRP A CA 1
ATOM 905 C C . TRP A 1 122 ? -0.285 -17.447 -1.526 1.00 98.50 122 TRP A C 1
ATOM 907 O O . TRP A 1 122 ? -0.675 -18.528 -1.085 1.00 98.50 122 TRP A O 1
ATOM 917 N N . GLU A 1 123 ? 0.989 -17.201 -1.805 1.00 98.44 123 GLU A N 1
ATOM 918 C CA . GLU A 1 123 ? 2.094 -18.143 -1.646 1.00 98.44 123 GLU A CA 1
ATOM 919 C C . GLU A 1 123 ? 3.097 -17.621 -0.614 1.00 98.44 123 GLU A C 1
ATOM 921 O O . GLU A 1 123 ? 3.385 -16.425 -0.553 1.00 98.44 123 GLU A O 1
ATOM 926 N N . ALA A 1 124 ? 3.639 -18.512 0.218 1.00 98.06 124 ALA A N 1
ATOM 927 C CA . ALA A 1 124 ? 4.636 -18.137 1.218 1.00 98.06 124 ALA A CA 1
ATOM 928 C C . ALA A 1 124 ? 5.984 -17.810 0.562 1.00 98.06 124 ALA A C 1
ATOM 930 O O . ALA A 1 124 ? 6.436 -18.513 -0.341 1.00 98.06 124 ALA A O 1
ATOM 931 N N . MET A 1 125 ? 6.655 -16.778 1.069 1.00 96.94 125 MET A N 1
ATOM 932 C CA . MET A 1 125 ? 8.004 -16.407 0.653 1.00 96.94 125 MET A CA 1
ATOM 933 C C . MET A 1 125 ? 9.054 -16.934 1.629 1.00 96.94 125 MET A C 1
ATOM 935 O O . MET A 1 125 ? 8.794 -17.126 2.818 1.00 96.94 125 MET A O 1
ATOM 939 N N . GLU A 1 126 ? 10.274 -17.125 1.133 1.00 96.62 126 GLU A N 1
ATOM 940 C CA . GLU A 1 126 ? 11.433 -17.353 1.994 1.00 96.62 126 GLU A CA 1
ATOM 941 C C . GLU A 1 126 ? 11.692 -16.153 2.919 1.00 96.62 126 GLU A C 1
ATOM 943 O O . GLU A 1 126 ? 11.307 -15.017 2.632 1.00 96.62 126 GLU A O 1
ATOM 948 N N . ASP A 1 127 ? 12.345 -16.403 4.051 1.00 96.50 127 ASP A N 1
ATOM 949 C CA . ASP A 1 127 ? 12.807 -15.335 4.934 1.00 96.50 127 ASP A CA 1
ATOM 950 C C . ASP A 1 127 ? 13.997 -14.605 4.305 1.00 96.50 127 ASP A C 1
ATOM 952 O O . ASP A 1 127 ? 15.060 -15.185 4.079 1.00 96.50 127 ASP A O 1
ATOM 956 N N . ARG A 1 128 ? 13.806 -13.314 4.033 1.00 94.50 128 ARG A N 1
ATOM 957 C CA . ARG A 1 128 ? 14.796 -12.404 3.449 1.00 94.50 128 ARG A CA 1
ATOM 958 C C . ARG A 1 128 ? 15.567 -11.609 4.508 1.00 94.50 128 ARG A C 1
ATOM 960 O O . ARG A 1 128 ? 16.372 -10.750 4.154 1.00 94.50 128 ARG A O 1
ATOM 967 N N . GLY A 1 129 ? 15.356 -11.897 5.795 1.00 93.50 129 GLY A N 1
ATOM 968 C CA . GLY A 1 129 ? 16.222 -11.448 6.884 1.00 93.50 129 GLY A CA 1
ATOM 969 C C . GLY A 1 129 ? 15.837 -10.124 7.547 1.00 93.50 129 GLY A C 1
ATOM 970 O O . GLY A 1 129 ? 16.710 -9.455 8.099 1.00 93.50 129 GLY A O 1
ATOM 971 N N . GLY A 1 130 ? 14.561 -9.722 7.526 1.00 93.94 130 GLY A N 1
ATOM 972 C CA . GLY A 1 130 ? 14.116 -8.536 8.268 1.00 93.94 130 GLY A CA 1
ATOM 973 C C . GLY A 1 130 ?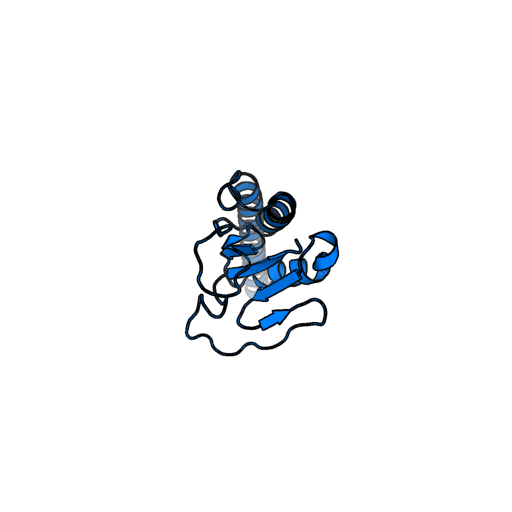 12.675 -8.113 8.003 1.00 93.94 130 GLY A C 1
ATOM 974 O O . GLY A 1 130 ? 12.065 -8.552 7.037 1.00 93.94 130 GLY A O 1
ATOM 975 N N . VAL A 1 131 ? 12.146 -7.225 8.855 1.00 95.88 131 VAL A N 1
ATOM 976 C CA . VAL A 1 131 ? 10.760 -6.712 8.789 1.00 95.88 131 VAL A CA 1
ATOM 977 C C . VAL A 1 131 ? 10.452 -6.137 7.405 1.00 95.88 131 VAL A C 1
ATOM 979 O O . VAL A 1 131 ? 9.551 -6.635 6.735 1.00 95.88 131 VAL A O 1
ATOM 982 N N . THR A 1 132 ? 11.254 -5.176 6.942 1.00 94.06 132 THR A N 1
ATOM 983 C CA . THR A 1 132 ? 11.071 -4.545 5.630 1.00 94.06 132 THR A CA 1
ATOM 984 C C . THR A 1 132 ? 11.352 -5.513 4.482 1.00 94.06 132 THR A C 1
ATOM 986 O O . THR A 1 132 ? 10.570 -5.605 3.547 1.00 94.06 132 THR A O 1
ATOM 989 N N . ALA A 1 133 ? 12.415 -6.322 4.558 1.00 94.06 133 ALA A N 1
ATOM 990 C CA . ALA A 1 133 ? 12.724 -7.301 3.506 1.00 94.06 133 ALA A CA 1
ATOM 991 C C . ALA A 1 133 ? 11.623 -8.374 3.343 1.00 94.06 133 ALA A C 1
ATOM 993 O O . ALA A 1 133 ? 11.385 -8.868 2.238 1.00 94.06 133 ALA A O 1
ATOM 994 N N . ASN A 1 134 ? 10.925 -8.699 4.433 1.00 96.38 134 ASN A N 1
ATOM 995 C CA . ASN A 1 134 ? 9.784 -9.611 4.471 1.00 96.38 134 ASN A CA 1
ATOM 996 C C . ASN A 1 134 ? 8.432 -8.896 4.325 1.00 96.38 134 ASN A C 1
ATOM 998 O O . ASN A 1 134 ? 7.400 -9.551 4.449 1.00 96.38 134 ASN A O 1
ATOM 1002 N N . HIS A 1 135 ? 8.418 -7.590 4.038 1.00 96.88 135 HIS A N 1
ATOM 1003 C CA . HIS A 1 135 ? 7.202 -6.810 3.778 1.00 96.88 135 HIS A CA 1
ATOM 1004 C C . HIS A 1 135 ? 6.201 -6.860 4.941 1.00 96.88 135 HIS A C 1
ATOM 1006 O O . HIS A 1 135 ? 4.991 -6.985 4.763 1.00 96.88 135 HIS A O 1
ATOM 1012 N N . MET A 1 136 ? 6.716 -6.845 6.169 1.00 97.25 136 MET A N 1
ATOM 1013 C CA . MET A 1 136 ? 5.899 -6.912 7.383 1.00 97.25 136 MET A CA 1
ATOM 1014 C C . MET A 1 136 ? 5.360 -5.538 7.811 1.00 97.25 136 MET A C 1
ATOM 1016 O O . MET A 1 136 ? 4.445 -5.493 8.630 1.00 97.25 136 MET A O 1
ATOM 1020 N N . ASP A 1 137 ? 5.937 -4.456 7.282 1.00 97.19 137 ASP A N 1
ATOM 1021 C CA . ASP A 1 137 ? 5.685 -3.042 7.606 1.00 97.19 137 ASP A CA 1
ATOM 1022 C C . ASP A 1 137 ? 5.119 -2.229 6.422 1.00 97.19 137 ASP A C 1
ATOM 1024 O O . ASP A 1 137 ? 4.919 -1.020 6.537 1.00 97.19 137 ASP A O 1
ATOM 1028 N N . HIS A 1 138 ? 4.879 -2.869 5.276 1.00 98.19 138 HIS A N 1
ATOM 1029 C CA . HIS A 1 138 ? 4.290 -2.231 4.101 1.00 98.19 138 HIS A CA 1
ATOM 1030 C C . HIS A 1 138 ? 3.642 -3.255 3.172 1.00 98.19 138 HIS A C 1
ATOM 1032 O O . HIS A 1 138 ? 4.020 -4.429 3.162 1.00 98.19 138 HIS A O 1
ATOM 1038 N N . VAL A 1 139 ? 2.693 -2.791 2.359 1.00 98.62 139 VAL A N 1
ATOM 1039 C CA . VAL A 1 139 ? 2.185 -3.545 1.208 1.00 98.62 139 VAL A CA 1
ATOM 1040 C C . VAL A 1 139 ? 2.978 -3.117 -0.017 1.00 98.62 139 VAL A C 1
ATOM 1042 O O . VAL A 1 139 ? 2.985 -1.940 -0.371 1.00 98.62 139 VAL A O 1
ATOM 1045 N N . HIS A 1 140 ? 3.641 -4.067 -0.662 1.00 98.12 140 HIS A N 1
ATOM 1046 C CA . HIS A 1 140 ? 4.344 -3.829 -1.913 1.00 98.12 140 HIS A CA 1
ATOM 1047 C C . HIS A 1 140 ? 3.475 -4.247 -3.091 1.00 98.12 140 HIS A C 1
ATOM 1049 O O . HIS A 1 140 ? 2.930 -5.353 -3.114 1.00 98.12 140 HIS A O 1
ATOM 1055 N N . VAL A 1 141 ? 3.381 -3.373 -4.085 1.00 98.38 141 VAL A N 1
ATOM 1056 C CA . VAL A 1 141 ? 2.596 -3.587 -5.300 1.00 98.38 141 VAL A CA 1
ATOM 1057 C C . VAL A 1 141 ? 3.498 -3.337 -6.496 1.00 98.38 141 VAL A C 1
ATOM 1059 O O . VAL A 1 141 ? 4.085 -2.262 -6.607 1.00 98.38 141 VAL A O 1
ATOM 1062 N N . SER A 1 142 ? 3.610 -4.325 -7.379 1.00 97.88 142 SER A N 1
ATOM 1063 C CA . SER A 1 142 ? 4.275 -4.178 -8.676 1.00 97.88 142 SER A CA 1
ATOM 1064 C C . SER A 1 142 ? 3.252 -4.191 -9.800 1.00 97.88 142 SER A C 1
ATOM 1066 O O . SER A 1 142 ? 2.233 -4.877 -9.709 1.00 97.88 142 SER A O 1
ATOM 1068 N N . PHE A 1 143 ? 3.533 -3.441 -10.856 1.00 97.38 143 PHE A N 1
ATOM 1069 C CA . PHE A 1 143 ? 2.614 -3.155 -11.951 1.00 97.38 143 PHE A CA 1
ATOM 1070 C C . PHE A 1 143 ? 3.141 -3.706 -13.277 1.00 97.38 143 PHE A C 1
ATOM 1072 O O . PHE A 1 143 ? 4.341 -3.946 -13.430 1.00 97.38 143 PHE A O 1
ATOM 1079 N N . GLU A 1 144 ? 2.223 -3.928 -14.211 1.00 95.38 144 GLU A N 1
ATOM 1080 C CA . GLU A 1 144 ? 2.544 -4.256 -15.602 1.00 95.38 144 GLU A CA 1
ATOM 1081 C C . GLU A 1 144 ? 3.169 -3.045 -16.320 1.00 95.38 144 GLU A C 1
ATOM 1083 O O . GLU A 1 144 ? 2.992 -1.901 -15.887 1.00 95.38 144 GLU A O 1
ATOM 1088 N N . ASP A 1 145 ? 3.926 -3.307 -17.388 1.00 87.25 145 ASP A N 1
ATOM 1089 C CA . ASP A 1 145 ? 4.686 -2.311 -18.154 1.00 87.25 145 ASP A CA 1
ATOM 1090 C C . ASP A 1 145 ? 3.878 -1.510 -19.193 1.00 87.25 145 ASP A C 1
ATOM 1092 O O . ASP A 1 145 ? 2.821 -1.976 -19.681 1.00 87.25 145 ASP A O 1
#

pLDDT: mean 91.93, std 7.63, range [55.12, 98.69]

Foldseek 3Di:
DDPVVVVVVVVVVVVVVVVVVVVVVQLVLLVVQLVLPCAQPPPADPLLSVLVSVLSNVQSQNDKHAADPDDDPDCRVVSFKMWRFDAPVVQVVSQVVCLVCCVVSQWQWKAAQQWIDRNPDTDGHDDPDDCVSSRDGTIMTGGDD

Sequence (145 aa):
MTLGEEQQARQEAEAAEAAAAEAREEEERRASSCAAGDSGFETVQPGVTDAGTELRCRFGVDTVYGVAGRAGTSDHPAGLALDLMVDRDPGEQLAEYAVENMDRLGIKYVIYRQRINTGSGWEAMEDRGGVTANHMDHVHVSFED

Secondary structure (DSSP, 8-state):
--HHHHHHHHHHHHHHHHHHHHHHHHHHHHHHHHHSTTTTTTTS-HHHHHHHHHHHHHHT--EEE-S---SSS-SGGGT-EEEEE--HHHHHHHHHHHHHTHHHHTEEEEEETTEEESSS-EEEPPP-SSTTTTTSSEEEEEE--

Organism: NCBI:txid37331

Mean predicted aligned error: 5.38 Å